Protein AF-A0A7D8BFT5-F1 (afdb_monomer_lite)

Secondary structure (DSSP, 8-state):
-----------------------TT-------PPP-----EEETTTTT---EEEEE-HHHHHHHHHHHHHTTSEEEEE-SSEEE-S-----TTEEEEE------TTS--TT--PPP-----

pLDDT: mean 74.9, std 20.56, range [39.47, 97.31]

Foldseek 3Di:
DDDDDDDDDDDDDDDDDDDDDDDPDDPPPPVPPPPPPPADEFELVVLPFDLAQPDESAVSQQVSQVVQVVVVAHEYEYADHHHHYDDHDHDPRYHYHYHNPPPPCPPDPVPPPPPDDDPDD

Radius of gyration: 26.77 Å; chains: 1; bounding box: 55×72×63 Å

Sequence (121 aa):
MRREFLKSAGQGVAGTAAASLLLPGARAEALSMPPLKPASVFDVKHHGAKGDGTTIDTPAINRAIETAATAGGGTVLFPAGTYVCYSIRLRSNVALYLDHGDESLDNVDKNRILPAQRPFD

Structure (mmCIF, N/CA/C/O backbone):
data_AF-A0A7D8BFT5-F1
#
_entry.id   AF-A0A7D8BFT5-F1
#
loop_
_atom_site.group_PDB
_atom_site.id
_atom_site.type_symbol
_atom_site.label_atom_id
_atom_site.label_alt_id
_atom_site.label_comp_id
_atom_site.label_asym_id
_atom_site.label_entity_id
_atom_site.label_seq_id
_atom_site.pdbx_PDB_ins_code
_atom_site.Cartn_x
_atom_site.Cartn_y
_atom_site.Cartn_z
_atom_site.occupancy
_atom_site.B_iso_or_equiv
_atom_site.auth_seq_id
_atom_site.auth_comp_id
_atom_site.auth_asym_id
_atom_site.auth_atom_id
_atom_site.pdbx_PDB_model_num
ATOM 1 N N . MET A 1 1 ? 17.322 -37.315 17.558 1.00 42.66 1 MET A N 1
ATOM 2 C CA . MET A 1 1 ? 18.181 -38.353 16.942 1.00 42.66 1 MET A CA 1
ATOM 3 C C . MET A 1 1 ? 17.885 -38.360 15.448 1.00 42.66 1 MET A C 1
ATOM 5 O O . MET A 1 1 ? 16.733 -38.540 15.083 1.00 42.66 1 MET A O 1
ATOM 9 N N . ARG A 1 2 ? 18.881 -38.009 14.625 1.00 65.44 2 ARG A N 1
ATOM 10 C CA . ARG A 1 2 ? 18.788 -37.784 13.172 1.00 65.44 2 ARG A CA 1
ATOM 11 C C . ARG A 1 2 ? 18.707 -39.110 12.405 1.00 65.44 2 ARG A C 1
ATOM 13 O O . ARG A 1 2 ? 19.602 -39.931 12.569 1.00 65.44 2 ARG A O 1
ATOM 20 N N . ARG A 1 3 ? 17.675 -39.273 11.580 1.00 57.19 3 ARG A N 1
ATOM 21 C CA . ARG A 1 3 ? 17.548 -40.188 10.425 1.00 57.19 3 ARG A CA 1
ATOM 22 C C . ARG A 1 3 ? 16.166 -39.880 9.838 1.00 57.19 3 ARG A C 1
ATOM 24 O O . ARG A 1 3 ? 15.215 -39.782 10.598 1.00 57.19 3 ARG A O 1
ATOM 31 N N . GLU A 1 4 ? 16.026 -39.407 8.613 1.00 55.31 4 GLU A N 1
ATOM 32 C CA . GLU A 1 4 ? 16.121 -40.185 7.382 1.00 55.31 4 GLU A CA 1
ATOM 33 C C . GLU A 1 4 ? 16.462 -39.208 6.240 1.00 55.31 4 GLU A C 1
ATOM 35 O O . GLU A 1 4 ? 15.597 -38.510 5.719 1.00 55.31 4 GLU A O 1
ATOM 40 N N . PHE A 1 5 ? 17.741 -39.111 5.882 1.00 55.97 5 PHE A N 1
ATOM 41 C CA . PHE A 1 5 ? 18.189 -38.483 4.638 1.00 55.97 5 PHE A CA 1
ATOM 42 C C . PHE A 1 5 ? 18.668 -39.622 3.746 1.00 55.97 5 PHE A C 1
ATOM 44 O O . PHE A 1 5 ? 19.825 -40.020 3.844 1.00 55.97 5 PHE A O 1
ATOM 51 N N . LEU A 1 6 ? 17.793 -40.187 2.913 1.00 48.88 6 LEU A N 1
ATOM 52 C CA . LEU A 1 6 ? 18.224 -41.117 1.875 1.00 48.88 6 LEU A CA 1
ATOM 53 C C . LEU A 1 6 ? 17.355 -40.992 0.614 1.00 48.88 6 LEU A C 1
ATOM 55 O O . LEU A 1 6 ? 16.168 -41.290 0.621 1.00 48.88 6 LEU A O 1
ATOM 59 N N . LYS A 1 7 ? 18.050 -40.644 -0.474 1.00 39.47 7 LYS A N 1
ATOM 60 C CA . LYS A 1 7 ? 17.822 -41.070 -1.862 1.00 39.47 7 LYS A CA 1
ATOM 61 C C . LYS A 1 7 ? 16.514 -40.659 -2.553 1.00 39.47 7 LYS A C 1
ATOM 63 O O . LYS A 1 7 ? 15.539 -41.396 -2.564 1.00 39.47 7 LYS A O 1
ATOM 68 N N . SER A 1 8 ? 16.638 -39.656 -3.417 1.00 47.09 8 SER A N 1
ATOM 69 C CA . SER A 1 8 ? 16.163 -39.806 -4.797 1.00 47.09 8 SER A CA 1
ATOM 70 C C . SER A 1 8 ? 17.205 -39.247 -5.769 1.00 47.09 8 SER A C 1
ATOM 72 O O . SER A 1 8 ? 17.289 -38.058 -6.054 1.00 47.09 8 SER A O 1
ATOM 74 N N . ALA A 1 9 ? 18.065 -40.148 -6.246 1.00 49.03 9 ALA A N 1
ATOM 75 C CA . ALA A 1 9 ? 18.788 -39.960 -7.493 1.00 49.03 9 ALA A CA 1
ATOM 76 C C . ALA A 1 9 ? 17.828 -40.328 -8.631 1.00 49.03 9 ALA A C 1
ATOM 78 O O . ALA A 1 9 ? 17.244 -41.409 -8.614 1.00 49.03 9 ALA A O 1
ATOM 79 N N . GLY A 1 10 ? 17.665 -39.436 -9.601 1.00 47.12 10 GLY A N 1
ATOM 80 C CA . GLY A 1 10 ? 16.898 -39.678 -10.818 1.00 47.12 10 GLY A CA 1
ATOM 81 C C . GLY A 1 10 ? 17.503 -38.867 -11.951 1.00 47.12 10 GLY A C 1
ATOM 82 O O . GLY A 1 10 ? 17.089 -37.742 -12.204 1.00 47.12 10 GLY A O 1
ATOM 83 N N . GLN A 1 11 ? 18.539 -39.424 -12.574 1.00 48.81 11 GLN A N 1
ATOM 84 C CA . GLN A 1 11 ? 19.125 -38.927 -13.813 1.00 48.81 11 GLN A CA 1
ATOM 85 C C . GLN A 1 11 ? 18.137 -39.198 -14.959 1.00 48.81 11 GLN A C 1
ATOM 87 O O . GLN A 1 11 ? 17.732 -40.340 -15.164 1.00 48.81 11 GLN A O 1
ATOM 92 N N . GLY A 1 12 ? 17.746 -38.152 -15.686 1.00 47.50 12 GLY A N 1
ATOM 93 C CA . GLY A 1 12 ? 16.948 -38.226 -16.910 1.00 47.50 12 GLY A CA 1
ATOM 94 C C . GLY A 1 12 ? 17.777 -37.739 -18.095 1.00 47.50 12 GLY A C 1
ATOM 95 O O . GLY A 1 12 ? 18.393 -36.682 -18.029 1.00 47.50 12 GLY A O 1
ATOM 96 N N . VAL A 1 13 ? 17.836 -38.565 -19.130 1.00 55.12 13 VAL A N 1
ATOM 97 C CA . VAL A 1 13 ? 18.816 -38.586 -20.220 1.00 55.12 13 VAL A CA 1
ATOM 98 C C . VAL A 1 13 ? 18.610 -37.462 -21.245 1.00 55.12 13 VAL A C 1
ATOM 100 O O . VAL A 1 13 ? 17.499 -36.992 -21.470 1.00 55.12 13 VAL A O 1
ATOM 103 N N . ALA A 1 14 ? 19.711 -37.073 -21.888 1.00 46.81 14 ALA A N 1
ATOM 104 C CA . ALA A 1 14 ? 19.805 -36.116 -22.982 1.00 46.81 14 ALA A CA 1
ATOM 105 C C . ALA A 1 14 ? 19.000 -36.533 -24.231 1.00 46.81 14 ALA A C 1
ATOM 107 O O . ALA A 1 14 ? 19.096 -37.673 -24.681 1.00 46.81 14 ALA A O 1
ATOM 108 N N . GLY A 1 15 ? 18.267 -35.588 -24.828 1.00 45.25 15 GLY A N 1
ATOM 109 C CA . GLY A 1 15 ? 17.654 -35.722 -26.153 1.00 45.25 15 GLY A CA 1
ATOM 110 C C . GLY A 1 15 ? 18.392 -34.868 -27.186 1.00 45.25 15 GLY A C 1
ATOM 111 O O . GLY A 1 15 ? 18.445 -33.646 -27.067 1.00 45.25 15 GLY A O 1
ATOM 112 N N . THR A 1 16 ? 18.988 -35.516 -28.184 1.00 47.31 16 THR A N 1
ATOM 113 C CA . THR A 1 16 ? 19.731 -34.912 -29.298 1.00 47.31 16 THR A CA 1
ATOM 114 C C . THR A 1 16 ? 18.822 -34.458 -30.447 1.00 47.31 16 THR A C 1
ATOM 116 O O . THR A 1 16 ? 17.985 -35.224 -30.904 1.00 47.31 16 THR A O 1
ATOM 119 N N . ALA A 1 17 ? 19.093 -33.240 -30.931 1.00 47.38 17 ALA A N 1
ATOM 120 C CA . ALA A 1 17 ? 19.037 -32.722 -32.307 1.00 47.38 17 ALA A CA 1
ATOM 121 C C . ALA A 1 17 ? 17.868 -33.089 -33.251 1.00 47.38 17 ALA A C 1
ATOM 123 O O . ALA A 1 17 ? 17.780 -34.197 -33.770 1.00 47.38 17 ALA A O 1
ATOM 124 N N . ALA A 1 18 ? 17.137 -32.054 -33.681 1.00 45.44 18 ALA A N 1
ATOM 125 C CA . ALA A 1 18 ? 16.641 -31.949 -35.052 1.00 45.44 18 ALA A CA 1
ATOM 126 C C . ALA A 1 18 ? 17.065 -30.584 -35.621 1.00 45.44 18 ALA A C 1
ATOM 128 O O . ALA A 1 18 ? 16.583 -29.535 -35.198 1.00 45.44 18 ALA A O 1
ATOM 129 N N . ALA A 1 19 ? 18.026 -30.609 -36.545 1.00 48.00 19 ALA A N 1
ATOM 130 C CA . ALA A 1 19 ? 18.424 -29.466 -37.355 1.00 48.00 19 ALA A CA 1
ATOM 131 C C . ALA A 1 19 ? 17.339 -29.186 -38.407 1.00 48.00 19 ALA A C 1
ATOM 133 O O . ALA A 1 19 ? 16.849 -30.110 -39.055 1.00 48.00 19 ALA A O 1
ATOM 134 N N . SER A 1 20 ? 16.959 -27.923 -38.605 1.00 52.62 20 SER A N 1
ATOM 135 C CA . SER A 1 20 ? 16.046 -27.517 -39.680 1.00 52.62 20 SER A CA 1
ATOM 136 C C . SER A 1 20 ? 16.435 -26.139 -40.227 1.00 52.62 20 SER A C 1
ATOM 138 O O . SER A 1 20 ? 16.220 -25.118 -39.588 1.00 52.62 20 SER A O 1
ATOM 140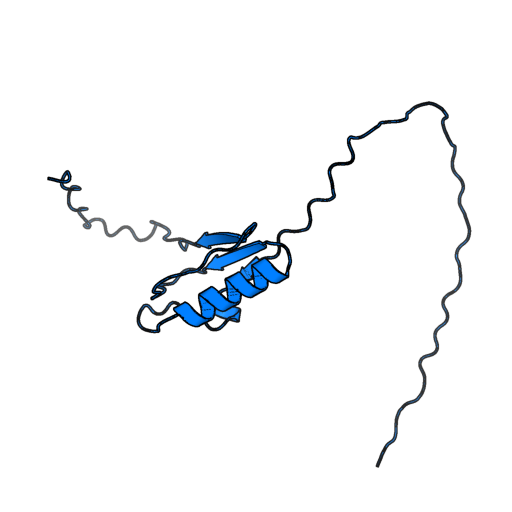 N N . LEU A 1 21 ? 17.068 -26.184 -41.405 1.00 47.66 21 LEU A N 1
ATOM 141 C CA . LEU A 1 21 ? 17.113 -25.210 -42.505 1.00 47.66 21 LEU A CA 1
ATOM 142 C C . LEU A 1 21 ? 17.312 -23.710 -42.169 1.00 47.66 21 LEU A C 1
ATOM 144 O O . LEU A 1 21 ? 16.357 -22.964 -41.970 1.00 47.66 21 LEU A O 1
ATOM 148 N N . LEU A 1 22 ? 18.567 -23.237 -42.231 1.00 48.62 22 LEU A N 1
ATOM 149 C CA . LEU A 1 22 ? 18.880 -21.804 -42.311 1.00 48.62 22 LEU A CA 1
ATOM 150 C C . LEU A 1 22 ? 18.561 -21.269 -43.716 1.00 48.62 22 LEU A C 1
ATOM 152 O O . LEU A 1 22 ? 19.216 -21.639 -44.688 1.00 48.62 22 LEU A O 1
ATOM 156 N N . LEU A 1 23 ? 17.611 -20.341 -43.805 1.00 61.28 23 LEU A N 1
ATOM 157 C CA . LEU A 1 23 ? 17.495 -19.398 -44.917 1.00 61.28 23 LEU A CA 1
ATOM 158 C C . LEU A 1 23 ? 18.494 -18.247 -44.674 1.00 61.28 23 LEU A C 1
ATOM 160 O O . LEU A 1 23 ? 18.302 -17.485 -43.722 1.00 61.28 23 LEU A O 1
ATOM 164 N N . PRO A 1 24 ? 19.554 -18.064 -45.481 1.00 51.31 24 PRO A N 1
ATOM 165 C CA . PRO A 1 24 ? 20.352 -16.846 -45.414 1.00 51.31 24 PRO A CA 1
ATOM 166 C C . PRO A 1 24 ? 19.565 -15.703 -46.071 1.00 51.31 24 PRO A C 1
ATOM 168 O O . PRO A 1 24 ? 19.457 -15.658 -47.292 1.00 51.31 24 PRO A O 1
ATOM 171 N N . GLY A 1 25 ? 18.999 -14.774 -45.289 1.00 59.34 25 GLY A N 1
ATOM 172 C CA . GLY A 1 25 ? 18.490 -13.530 -45.891 1.00 59.34 25 GLY A CA 1
ATOM 173 C C . GLY A 1 25 ? 17.500 -12.668 -45.114 1.00 59.34 25 GLY A C 1
ATOM 174 O O . GLY A 1 25 ? 17.354 -11.503 -45.461 1.00 59.34 25 GLY A O 1
ATOM 175 N N . ALA A 1 26 ? 16.851 -13.156 -44.057 1.00 49.81 26 ALA A N 1
ATOM 176 C CA . ALA A 1 26 ? 15.919 -12.336 -43.278 1.00 49.81 26 ALA A CA 1
ATOM 177 C C . ALA A 1 26 ? 16.510 -11.998 -41.905 1.00 49.81 26 ALA A C 1
ATOM 179 O O . ALA A 1 26 ? 16.165 -12.610 -40.896 1.00 49.81 26 ALA A O 1
ATOM 180 N N . ARG A 1 27 ? 17.401 -10.999 -41.842 1.00 48.72 27 ARG A N 1
ATOM 181 C CA . ARG A 1 27 ? 17.635 -10.293 -40.576 1.00 48.72 27 ARG A CA 1
ATOM 182 C C . ARG A 1 27 ? 16.457 -9.349 -40.379 1.00 48.72 27 ARG A C 1
ATOM 184 O O . ARG A 1 27 ? 16.527 -8.178 -40.730 1.00 48.72 27 ARG A O 1
ATOM 191 N N . ALA A 1 28 ? 15.355 -9.879 -39.857 1.00 51.94 28 ALA A N 1
ATOM 192 C CA . ALA A 1 28 ? 14.408 -9.036 -39.157 1.00 51.94 28 ALA A CA 1
ATOM 193 C C . ALA A 1 28 ? 15.168 -8.486 -37.946 1.00 51.94 28 ALA A C 1
ATOM 195 O O . ALA A 1 28 ? 15.267 -9.146 -36.913 1.00 51.94 28 ALA A O 1
ATOM 196 N N . GLU A 1 29 ? 15.767 -7.305 -38.088 1.00 50.56 29 GLU A N 1
ATOM 197 C CA . GLU A 1 29 ? 16.146 -6.496 -36.935 1.00 50.56 29 GLU A CA 1
ATOM 198 C C . GLU A 1 29 ? 14.838 -5.992 -36.333 1.00 50.56 29 GLU A C 1
ATOM 200 O O . GLU A 1 29 ? 14.434 -4.842 -36.487 1.00 50.56 29 GLU A O 1
ATOM 205 N N . ALA A 1 30 ? 14.114 -6.916 -35.697 1.00 54.34 30 ALA A N 1
ATOM 206 C CA . ALA A 1 30 ? 13.157 -6.553 -34.686 1.00 54.34 30 ALA A CA 1
ATOM 207 C C . ALA A 1 30 ? 13.959 -5.694 -33.715 1.00 54.34 30 ALA A C 1
ATOM 209 O O . ALA A 1 30 ? 14.902 -6.187 -33.093 1.00 54.34 30 ALA A O 1
ATOM 210 N N . LEU A 1 31 ? 13.647 -4.397 -33.668 1.00 53.31 31 LEU A N 1
ATOM 211 C CA . LEU A 1 31 ? 14.100 -3.519 -32.604 1.00 53.31 31 LEU A CA 1
ATOM 212 C C . LEU A 1 31 ? 13.856 -4.305 -31.323 1.00 53.31 31 LEU A C 1
ATOM 214 O O . LEU A 1 31 ? 12.707 -4.607 -31.001 1.00 53.31 31 LEU A O 1
ATOM 218 N N . SER A 1 32 ? 14.944 -4.756 -30.697 1.00 59.25 32 SER A N 1
ATOM 219 C CA . SER A 1 32 ? 14.911 -5.578 -29.499 1.00 59.25 32 SER A CA 1
ATOM 220 C C . SER A 1 32 ? 14.335 -4.698 -28.405 1.00 59.25 32 SER A C 1
ATOM 222 O O . SER A 1 32 ? 15.077 -4.060 -27.660 1.00 59.25 32 SER A O 1
ATOM 224 N N . MET A 1 33 ? 13.008 -4.596 -28.358 1.00 59.53 33 MET A N 1
ATOM 225 C CA . MET A 1 33 ? 12.319 -3.931 -27.277 1.00 59.53 33 MET A CA 1
ATOM 226 C C . MET A 1 33 ? 12.770 -4.689 -26.035 1.00 59.53 33 MET A C 1
ATOM 228 O O . MET A 1 33 ? 12.634 -5.919 -26.012 1.00 59.53 33 MET A O 1
ATOM 232 N N . PRO A 1 34 ? 13.416 -4.014 -25.066 1.00 62.66 34 PRO A N 1
ATOM 233 C CA . PRO A 1 34 ? 13.844 -4.694 -23.860 1.00 62.66 34 PRO A CA 1
ATOM 234 C C . PRO A 1 34 ? 12.622 -5.440 -23.323 1.00 62.66 34 PRO A C 1
ATOM 236 O O . PRO A 1 34 ? 11.527 -4.862 -23.337 1.00 62.66 34 PRO A O 1
ATOM 239 N N . PRO A 1 35 ? 12.762 -6.722 -22.940 1.00 59.53 35 PRO A N 1
ATOM 240 C CA . PRO A 1 35 ? 11.630 -7.479 -22.433 1.00 59.53 35 PRO A CA 1
ATOM 241 C C . PRO A 1 35 ? 10.979 -6.633 -21.343 1.00 59.53 35 PRO A C 1
ATOM 243 O O . PRO A 1 35 ? 11.673 -6.206 -20.415 1.00 59.53 35 PRO A O 1
ATOM 246 N N . LEU A 1 36 ? 9.684 -6.318 -21.493 1.00 57.91 36 LEU A N 1
ATOM 247 C CA . LEU A 1 36 ? 8.961 -5.604 -20.449 1.00 57.91 36 LEU A CA 1
ATOM 248 C C . LEU A 1 36 ? 9.102 -6.457 -19.195 1.00 57.91 36 LEU A C 1
ATOM 250 O O . LEU A 1 36 ? 8.564 -7.562 -19.115 1.00 57.91 36 LEU A O 1
ATOM 254 N N . LYS A 1 37 ? 9.888 -5.965 -18.238 1.00 64.38 37 LYS A N 1
ATOM 255 C CA . LYS A 1 37 ? 9.996 -6.589 -16.929 1.00 64.38 37 LYS A CA 1
ATOM 256 C C . LYS A 1 37 ? 8.563 -6.627 -16.386 1.00 64.38 37 LYS A C 1
ATOM 258 O O . LYS A 1 37 ? 7.937 -5.564 -16.366 1.00 64.38 37 LYS A O 1
ATOM 263 N N . PRO A 1 38 ? 8.011 -7.800 -16.024 1.00 65.19 38 PRO A N 1
ATOM 264 C CA . PRO A 1 38 ? 6.652 -7.860 -15.504 1.00 65.19 38 PRO A CA 1
ATOM 265 C C . PRO A 1 38 ? 6.552 -6.875 -14.341 1.00 65.19 38 PRO A C 1
ATOM 267 O O . PRO A 1 38 ? 7.411 -6.873 -13.456 1.00 65.19 38 PRO A O 1
ATOM 270 N N . ALA A 1 39 ? 5.571 -5.972 -14.403 1.00 72.44 39 ALA A N 1
ATOM 271 C CA . ALA A 1 39 ? 5.418 -4.933 -13.399 1.00 72.44 39 ALA A CA 1
ATOM 272 C C . ALA A 1 39 ? 5.100 -5.599 -12.056 1.00 72.44 39 ALA A C 1
ATOM 274 O O . ALA A 1 39 ? 4.031 -6.180 -11.880 1.00 72.44 39 ALA A O 1
ATOM 275 N N . SER A 1 40 ? 6.048 -5.550 -11.122 1.00 91.31 40 SER A N 1
ATOM 276 C CA . SER A 1 40 ? 5.864 -6.097 -9.781 1.00 91.31 40 SER A CA 1
ATOM 277 C C . SER A 1 40 ? 4.775 -5.314 -9.051 1.00 91.31 40 SER A C 1
ATOM 279 O O . SER A 1 40 ? 4.827 -4.083 -9.009 1.00 91.31 40 SER A O 1
ATOM 281 N N . VAL A 1 41 ? 3.802 -6.021 -8.476 1.00 94.88 41 VAL A N 1
ATOM 282 C CA . VAL A 1 41 ? 2.705 -5.427 -7.703 1.00 94.88 41 VAL A CA 1
ATOM 283 C C . VAL A 1 41 ? 2.949 -5.647 -6.211 1.00 94.88 41 VAL A C 1
ATOM 285 O O . VAL A 1 41 ? 3.237 -6.764 -5.782 1.00 94.88 41 VAL A O 1
ATOM 288 N N . PHE A 1 42 ? 2.821 -4.581 -5.424 1.00 96.50 42 PHE A N 1
ATOM 289 C CA . PHE A 1 42 ? 3.050 -4.551 -3.981 1.00 96.50 42 PHE A CA 1
ATOM 290 C C . PHE A 1 42 ? 1.779 -4.083 -3.272 1.00 96.50 42 PHE A C 1
ATOM 292 O O . PHE A 1 42 ? 1.479 -2.893 -3.251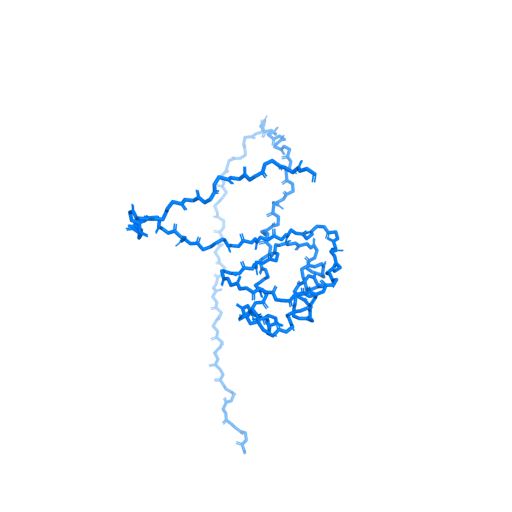 1.00 96.50 42 PHE A O 1
ATOM 299 N N . ASP A 1 43 ? 1.016 -5.016 -2.707 1.00 96.44 43 ASP A N 1
ATOM 300 C CA . ASP A 1 43 ? -0.204 -4.698 -1.957 1.00 96.44 43 ASP A CA 1
ATOM 301 C C . ASP A 1 43 ? 0.137 -4.113 -0.580 1.00 96.44 43 ASP A C 1
ATOM 303 O O . ASP A 1 43 ? 0.812 -4.752 0.233 1.00 96.44 43 ASP A O 1
ATOM 307 N N . VAL A 1 44 ? -0.361 -2.912 -0.284 1.00 96.88 44 VAL A N 1
ATOM 308 C CA . VAL A 1 44 ? -0.148 -2.238 1.007 1.00 96.88 44 VAL A CA 1
ATOM 309 C C . VAL A 1 44 ? -0.638 -3.056 2.207 1.00 96.88 44 VAL A C 1
ATOM 311 O O . VAL A 1 44 ? -0.052 -2.950 3.290 1.00 96.88 44 VAL A O 1
ATOM 314 N N . LYS A 1 45 ? -1.653 -3.915 2.042 1.00 95.81 45 LYS A N 1
ATOM 315 C CA . LYS A 1 45 ? -2.164 -4.800 3.102 1.00 95.81 45 LYS A CA 1
ATOM 316 C C . LYS A 1 45 ? -1.151 -5.882 3.473 1.00 95.81 45 LYS A C 1
ATOM 318 O O . LYS A 1 45 ? -0.989 -6.174 4.657 1.00 95.81 45 LYS A O 1
ATOM 323 N N . HIS A 1 46 ? -0.367 -6.388 2.516 1.00 97.12 46 HIS A N 1
ATOM 324 C CA . HIS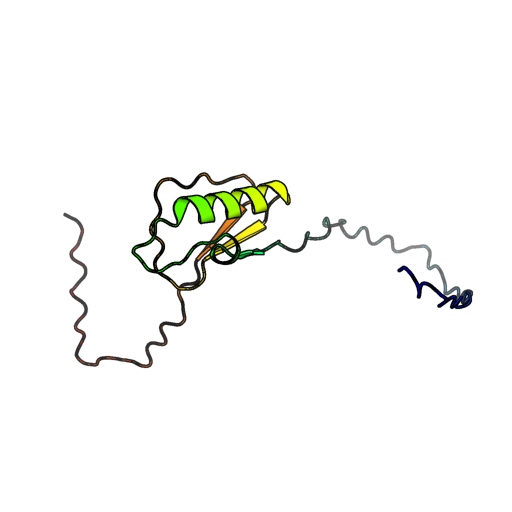 A 1 46 ? 0.752 -7.299 2.810 1.00 97.12 46 HIS A CA 1
ATOM 325 C C . HIS A 1 46 ? 1.879 -6.618 3.598 1.00 97.12 46 HIS A C 1
ATOM 327 O O . HIS A 1 46 ? 2.634 -7.280 4.308 1.00 97.12 46 HIS A O 1
ATOM 333 N N . HIS A 1 47 ? 1.964 -5.290 3.526 1.00 95.94 47 HIS A N 1
ATOM 334 C CA . HIS A 1 47 ? 2.902 -4.486 4.307 1.00 95.94 47 HIS A CA 1
ATOM 335 C C . HIS A 1 47 ? 2.307 -3.972 5.628 1.00 95.94 47 HIS A C 1
ATOM 337 O O . HIS A 1 47 ? 2.972 -3.206 6.335 1.00 95.94 47 HIS A O 1
ATOM 343 N N . GLY A 1 48 ? 1.100 -4.418 5.995 1.00 95.25 48 GLY A N 1
ATOM 344 C CA . GLY A 1 48 ? 0.451 -4.140 7.276 1.00 95.25 48 GLY A CA 1
ATOM 345 C C . GLY A 1 48 ? -0.488 -2.935 7.285 1.00 95.25 48 GLY A C 1
ATOM 346 O O . GLY A 1 48 ? -0.807 -2.453 8.369 1.00 95.25 48 GLY A O 1
ATOM 347 N N . ALA A 1 49 ? -0.899 -2.427 6.120 1.00 96.25 49 ALA A N 1
ATOM 348 C CA . ALA A 1 49 ? -1.936 -1.404 6.051 1.00 96.25 49 ALA A CA 1
ATOM 349 C C . ALA A 1 49 ? -3.306 -2.039 6.316 1.00 96.25 49 ALA A C 1
ATOM 351 O O . ALA A 1 49 ? -3.603 -3.116 5.792 1.00 96.25 49 ALA A O 1
ATOM 352 N N . LYS A 1 50 ? -4.147 -1.379 7.110 1.00 95.81 50 LYS A N 1
ATOM 353 C CA . LYS A 1 50 ? -5.491 -1.870 7.423 1.00 95.81 50 LYS A CA 1
ATOM 354 C C . LYS A 1 50 ? -6.550 -1.310 6.486 1.00 95.81 50 LYS A C 1
ATOM 356 O O . LYS A 1 50 ? -7.416 -2.071 6.059 1.00 95.81 50 LYS A O 1
ATOM 361 N N . GLY A 1 51 ? -6.478 -0.022 6.143 1.00 94.19 51 GLY A N 1
ATOM 362 C CA . GLY A 1 51 ? -7.509 0.623 5.328 1.00 94.19 51 GLY A CA 1
ATOM 363 C C . GLY A 1 51 ? -8.863 0.733 6.042 1.00 94.19 51 GLY A C 1
ATOM 364 O O . GLY A 1 51 ? -9.903 0.642 5.392 1.00 94.19 51 GLY A O 1
ATOM 365 N N . ASP A 1 52 ? -8.855 0.887 7.371 1.00 93.81 52 ASP A N 1
ATOM 366 C CA . ASP A 1 52 ? -10.049 0.936 8.234 1.00 93.81 52 ASP A CA 1
ATOM 367 C C . ASP A 1 52 ? -10.525 2.367 8.576 1.00 93.81 52 ASP A C 1
ATOM 369 O O . ASP A 1 52 ? -11.482 2.542 9.327 1.00 93.81 52 ASP A O 1
ATOM 373 N N . GLY A 1 53 ? -9.849 3.398 8.067 1.00 94.19 53 GLY A N 1
ATOM 374 C CA . GLY A 1 53 ? -10.163 4.811 8.297 1.00 94.19 53 GLY A CA 1
ATOM 375 C C . GLY A 1 53 ? -9.778 5.353 9.675 1.00 94.19 53 GLY A C 1
ATOM 376 O O . GLY A 1 53 ? -10.035 6.523 9.953 1.00 94.19 53 GLY A O 1
ATOM 377 N N . THR A 1 54 ? -9.149 4.547 10.533 1.00 94.62 54 THR A N 1
ATOM 378 C CA . THR A 1 54 ? -8.785 4.938 11.910 1.00 94.62 54 THR A CA 1
ATOM 379 C C . THR A 1 54 ? -7.322 4.658 12.239 1.00 94.62 54 THR A C 1
ATOM 381 O O . THR A 1 54 ? -6.678 5.427 12.954 1.00 94.62 54 THR A O 1
ATOM 384 N N . THR A 1 55 ? -6.769 3.577 11.699 1.00 94.94 55 THR A N 1
ATOM 385 C CA . THR A 1 55 ? -5.380 3.177 11.871 1.00 94.94 55 THR A CA 1
ATOM 386 C C . THR A 1 55 ? -4.482 4.019 10.967 1.00 94.94 55 THR A C 1
ATOM 388 O O . THR A 1 55 ? -4.739 4.181 9.778 1.00 94.94 55 THR A O 1
ATOM 391 N N . ILE A 1 56 ? -3.381 4.528 11.526 1.00 96.62 56 ILE A N 1
ATOM 392 C CA . ILE A 1 56 ? -2.359 5.240 10.753 1.00 96.62 56 ILE A CA 1
ATOM 393 C C . ILE A 1 56 ? -1.573 4.222 9.912 1.00 96.62 56 ILE A C 1
ATOM 395 O O . ILE A 1 56 ? -0.695 3.522 10.421 1.00 96.62 56 ILE A O 1
ATOM 399 N N . ASP A 1 57 ? -1.841 4.197 8.609 1.00 97.31 57 ASP A N 1
ATOM 400 C CA . ASP A 1 57 ? -1.259 3.263 7.635 1.00 97.31 57 ASP A CA 1
ATOM 401 C C . ASP A 1 57 ? 0.056 3.772 7.009 1.00 97.31 57 ASP A C 1
ATOM 403 O O . ASP A 1 57 ? 0.750 3.037 6.303 1.00 97.31 57 ASP A O 1
ATOM 407 N N . THR A 1 58 ? 0.460 5.010 7.325 1.00 97.31 58 THR A N 1
ATOM 408 C CA . THR A 1 58 ? 1.717 5.647 6.872 1.00 97.31 58 THR A CA 1
ATOM 409 C C . THR A 1 58 ? 2.955 4.728 6.889 1.00 97.31 58 THR A C 1
ATOM 411 O O . THR A 1 58 ? 3.663 4.680 5.878 1.00 97.31 58 THR A O 1
ATOM 414 N N . PRO A 1 59 ? 3.279 3.994 7.980 1.00 96.50 59 PRO A N 1
ATOM 415 C CA . PRO A 1 59 ? 4.468 3.142 7.993 1.00 96.50 59 PRO A CA 1
ATOM 416 C C . PRO A 1 59 ? 4.351 1.951 7.035 1.00 96.50 59 PRO A C 1
ATOM 418 O O . PRO A 1 59 ? 5.341 1.576 6.413 1.00 96.50 59 PRO A O 1
ATOM 421 N N . ALA A 1 60 ? 3.161 1.367 6.883 1.00 96.94 60 ALA A N 1
ATOM 422 C CA . ALA A 1 60 ? 2.939 0.254 5.966 1.00 96.94 60 ALA A CA 1
ATOM 423 C C . ALA A 1 60 ? 3.063 0.695 4.503 1.00 96.94 60 ALA A C 1
ATOM 425 O O . ALA A 1 60 ? 3.758 0.048 3.719 1.00 96.94 60 ALA A O 1
ATOM 426 N N . ILE A 1 61 ? 2.472 1.842 4.167 1.00 96.94 61 ILE A N 1
ATOM 427 C CA . ILE A 1 61 ? 2.517 2.414 2.818 1.00 96.94 61 ILE A CA 1
ATOM 428 C C . ILE A 1 61 ? 3.957 2.757 2.417 1.00 96.94 61 ILE A C 1
ATOM 430 O O . ILE A 1 61 ? 4.407 2.388 1.332 1.00 96.94 61 ILE A O 1
ATOM 434 N N . ASN A 1 62 ? 4.725 3.402 3.302 1.00 97.12 62 ASN A N 1
ATOM 435 C CA . ASN A 1 62 ? 6.120 3.735 3.004 1.00 97.12 62 ASN A CA 1
ATOM 436 C C . ASN A 1 62 ? 7.000 2.480 2.843 1.00 97.12 62 ASN A C 1
ATOM 438 O O . ASN A 1 62 ? 7.865 2.466 1.968 1.00 97.12 62 ASN A O 1
ATOM 442 N N . ARG A 1 63 ? 6.748 1.401 3.603 1.00 96.50 63 ARG A N 1
ATOM 443 C CA . ARG A 1 63 ? 7.431 0.108 3.399 1.00 96.50 63 ARG A CA 1
ATOM 444 C C . ARG A 1 63 ? 7.105 -0.519 2.043 1.00 96.50 63 ARG A C 1
ATOM 446 O O . ARG A 1 63 ? 8.003 -1.059 1.397 1.00 96.50 63 ARG A O 1
ATOM 453 N N . ALA A 1 64 ? 5.850 -0.445 1.600 1.00 96.69 64 ALA A N 1
ATOM 454 C CA . ALA A 1 64 ? 5.449 -0.958 0.289 1.00 96.69 64 ALA A CA 1
ATOM 455 C C . ALA A 1 64 ? 6.190 -0.227 -0.843 1.00 96.69 64 ALA A C 1
ATOM 457 O O . ALA A 1 64 ? 6.761 -0.856 -1.733 1.00 96.69 64 ALA A O 1
ATOM 458 N N . ILE A 1 65 ? 6.272 1.103 -0.755 1.00 96.50 65 ILE A N 1
ATOM 459 C CA . ILE A 1 65 ? 6.999 1.942 -1.719 1.00 96.50 65 ILE A CA 1
ATOM 460 C C . ILE A 1 65 ? 8.502 1.648 -1.707 1.00 96.50 65 ILE A C 1
ATOM 462 O O . ILE A 1 65 ? 9.122 1.575 -2.767 1.00 96.50 65 ILE A O 1
ATOM 466 N N . GLU A 1 66 ? 9.104 1.465 -0.533 1.00 96.38 66 GLU A N 1
ATOM 467 C CA . GLU A 1 66 ? 10.523 1.113 -0.421 1.00 96.38 66 GLU A CA 1
ATOM 468 C C . GLU A 1 66 ? 10.823 -0.262 -1.027 1.00 96.38 66 GLU A C 1
ATOM 470 O O . GLU A 1 66 ? 11.816 -0.424 -1.743 1.00 96.38 66 GLU A O 1
ATOM 475 N N . THR A 1 67 ? 9.928 -1.228 -0.819 1.00 95.38 67 THR A N 1
ATOM 476 C CA . THR A 1 67 ? 10.029 -2.561 -1.427 1.00 95.38 67 THR A CA 1
ATOM 477 C C . THR A 1 67 ? 9.928 -2.463 -2.952 1.00 95.38 67 THR A C 1
ATOM 479 O O . THR A 1 67 ? 10.774 -3.013 -3.660 1.00 95.38 67 THR A O 1
ATOM 482 N N . ALA A 1 68 ? 8.967 -1.687 -3.464 1.00 94.69 68 ALA A N 1
ATOM 483 C CA . ALA A 1 68 ? 8.809 -1.444 -4.895 1.00 94.69 68 ALA A CA 1
ATOM 484 C C . ALA A 1 68 ? 10.036 -0.762 -5.513 1.00 94.69 68 ALA A C 1
ATOM 486 O O . ALA A 1 68 ? 10.529 -1.176 -6.562 1.00 94.69 68 ALA A O 1
ATOM 487 N N . ALA A 1 69 ? 10.587 0.244 -4.836 1.00 94.81 69 ALA A N 1
ATOM 488 C CA . ALA A 1 69 ? 11.790 0.934 -5.283 1.00 94.81 69 ALA A CA 1
ATOM 489 C C . ALA A 1 69 ? 13.008 -0.001 -5.315 1.00 94.81 69 ALA A C 1
ATOM 491 O O . ALA A 1 69 ? 13.760 -0.002 -6.289 1.00 94.81 69 ALA A O 1
ATOM 492 N N . THR A 1 70 ? 13.180 -0.830 -4.281 1.00 94.12 70 THR A N 1
ATOM 493 C CA . THR A 1 70 ? 14.283 -1.803 -4.182 1.00 94.12 70 THR A CA 1
ATOM 494 C C . THR A 1 70 ? 14.200 -2.883 -5.263 1.00 94.12 70 THR A C 1
ATOM 496 O O . THR A 1 70 ? 15.227 -3.348 -5.751 1.00 94.12 70 THR A O 1
ATOM 499 N N . ALA A 1 71 ? 12.993 -3.236 -5.713 1.00 91.75 71 ALA A N 1
ATOM 500 C CA . ALA A 1 71 ? 12.779 -4.163 -6.827 1.00 91.75 71 ALA A CA 1
ATOM 501 C C . ALA A 1 71 ? 13.107 -3.571 -8.221 1.00 91.75 71 ALA A C 1
ATOM 503 O O . ALA A 1 71 ? 13.063 -4.281 -9.237 1.00 91.75 71 ALA A O 1
ATOM 504 N N . GLY A 1 72 ? 13.471 -2.285 -8.279 1.00 91.00 72 GLY A N 1
ATOM 505 C CA . GLY A 1 72 ? 13.738 -1.544 -9.513 1.00 91.00 72 GLY A CA 1
ATOM 506 C C . GLY A 1 72 ? 12.511 -0.834 -10.089 1.00 91.00 72 GLY A C 1
ATOM 507 O O . GLY A 1 72 ? 12.537 -0.442 -11.255 1.00 91.00 72 GLY A O 1
ATOM 508 N N . GLY A 1 73 ? 11.457 -0.671 -9.288 1.00 91.00 73 GLY A N 1
ATOM 509 C CA . GLY A 1 73 ? 10.173 -0.102 -9.685 1.00 91.00 73 GLY A CA 1
ATOM 510 C C . GLY A 1 73 ? 9.028 -1.110 -9.585 1.00 91.00 73 GLY A C 1
ATOM 511 O O . GLY A 1 73 ? 9.235 -2.308 -9.377 1.00 91.00 73 GLY A O 1
ATOM 512 N N . GLY A 1 74 ? 7.801 -0.618 -9.726 1.00 94.25 74 GLY A N 1
ATOM 513 C CA . GLY A 1 74 ? 6.594 -1.433 -9.637 1.00 94.25 74 GLY A CA 1
ATOM 514 C C . GLY A 1 74 ? 5.351 -0.617 -9.309 1.00 94.25 74 GLY A C 1
ATOM 515 O O . GLY A 1 74 ? 5.388 0.611 -9.264 1.00 94.25 74 GLY A O 1
ATOM 516 N N . THR A 1 75 ? 4.251 -1.316 -9.065 1.00 95.81 75 THR A N 1
ATOM 517 C CA . THR A 1 75 ? 2.968 -0.715 -8.696 1.00 95.81 75 THR A CA 1
ATOM 518 C C . THR A 1 75 ? 2.647 -1.044 -7.250 1.00 95.81 75 THR A C 1
ATOM 520 O O . THR A 1 75 ? 2.614 -2.211 -6.876 1.00 95.81 75 THR A O 1
ATOM 523 N N . VAL A 1 76 ? 2.391 -0.031 -6.434 1.00 96.88 76 VAL A N 1
ATOM 524 C CA . VAL A 1 76 ? 1.851 -0.202 -5.087 1.00 96.88 76 VAL A CA 1
ATOM 525 C C . VAL A 1 76 ? 0.329 -0.206 -5.187 1.00 96.88 76 VAL A C 1
ATOM 527 O O . VAL A 1 76 ? -0.266 0.797 -5.575 1.00 96.88 76 VAL A O 1
ATOM 530 N N . LEU A 1 77 ? -0.279 -1.349 -4.879 1.00 96.44 77 LEU A N 1
ATOM 531 C CA . LEU A 1 77 ? -1.720 -1.582 -4.928 1.00 96.44 77 LEU A CA 1
ATOM 532 C C . LEU A 1 77 ? -2.347 -1.200 -3.586 1.00 96.44 77 LEU A C 1
ATOM 534 O O . LEU A 1 77 ? -1.929 -1.697 -2.539 1.00 96.44 77 LEU A O 1
ATOM 538 N N . PHE A 1 78 ? -3.369 -0.355 -3.641 1.00 96.31 78 PHE A N 1
ATOM 539 C CA . PHE A 1 78 ? -4.258 -0.023 -2.537 1.00 96.31 78 PHE A CA 1
ATOM 540 C C . PHE A 1 78 ? -5.618 -0.647 -2.839 1.00 96.31 78 PHE A C 1
ATOM 542 O O . PHE A 1 78 ? -6.352 -0.095 -3.658 1.00 96.31 78 PHE A O 1
ATOM 549 N N . PRO A 1 79 ? -5.952 -1.797 -2.233 1.00 95.19 79 PRO A N 1
ATOM 550 C CA . PRO A 1 79 ? -7.294 -2.359 -2.339 1.00 95.19 79 PRO A CA 1
ATOM 551 C C . PRO A 1 79 ? -8.346 -1.388 -1.791 1.00 95.19 79 PRO A C 1
ATOM 553 O O . PRO A 1 79 ? -8.012 -0.518 -0.987 1.00 95.19 79 PRO A O 1
ATOM 556 N N . ALA A 1 80 ? -9.620 -1.592 -2.136 1.00 93.62 80 ALA A N 1
ATOM 557 C CA . ALA A 1 80 ? -10.712 -0.786 -1.593 1.00 93.62 80 ALA A CA 1
ATOM 558 C C . ALA A 1 80 ? -10.647 -0.695 -0.049 1.00 93.62 80 ALA A C 1
ATOM 560 O O . ALA A 1 80 ? -10.488 -1.704 0.659 1.00 93.62 80 ALA A O 1
ATOM 561 N N . GLY A 1 81 ? -10.730 0.533 0.464 1.00 91.38 81 GLY A N 1
ATOM 562 C CA . GLY A 1 81 ? -10.597 0.849 1.884 1.00 91.38 81 GLY A CA 1
ATOM 563 C C . GLY A 1 81 ? -10.351 2.336 2.137 1.00 91.38 81 GLY A C 1
ATOM 564 O O . GLY A 1 81 ? -10.138 3.121 1.213 1.00 91.38 81 GLY A O 1
ATOM 565 N N . THR A 1 82 ? -10.366 2.735 3.407 1.00 94.31 82 THR A N 1
ATOM 566 C CA . THR A 1 82 ? -10.058 4.108 3.831 1.00 94.31 82 THR A CA 1
ATOM 567 C C . THR A 1 82 ? -8.709 4.125 4.537 1.00 94.31 82 THR A C 1
ATOM 569 O O . THR A 1 82 ? -8.571 3.607 5.638 1.00 94.31 82 THR A O 1
ATOM 572 N N . TYR A 1 83 ? -7.694 4.720 3.919 1.00 94.38 83 TYR A N 1
ATOM 573 C CA . TYR A 1 83 ? -6.334 4.726 4.457 1.00 94.38 83 TYR A CA 1
ATOM 574 C C . TYR A 1 83 ? -6.021 6.072 5.099 1.00 94.38 83 TYR A C 1
ATOM 576 O O . TYR A 1 83 ? -6.051 7.105 4.432 1.00 94.38 83 TYR A O 1
ATOM 584 N N . VAL A 1 84 ? -5.680 6.066 6.388 1.00 95.81 84 VAL A N 1
ATOM 585 C CA . VAL A 1 84 ? -5.215 7.279 7.069 1.00 95.81 84 VAL A CA 1
ATOM 586 C C . VAL A 1 84 ? -3.703 7.352 6.938 1.00 95.81 84 VAL A C 1
ATOM 588 O O . VAL A 1 84 ? -2.968 6.543 7.509 1.00 95.81 84 VAL A O 1
ATOM 591 N N . CYS A 1 85 ? -3.215 8.339 6.193 1.00 94.19 85 CYS A N 1
ATOM 592 C CA . CYS A 1 85 ? -1.788 8.551 6.007 1.00 94.19 85 CYS A CA 1
ATOM 593 C C . CYS A 1 85 ? -1.390 10.020 6.147 1.00 94.19 85 CYS A C 1
ATOM 595 O O . CYS A 1 85 ? -2.134 10.928 5.786 1.00 94.19 85 CYS A O 1
ATOM 597 N N . TYR A 1 86 ? -0.175 10.231 6.644 1.00 93.88 86 TYR A N 1
ATOM 598 C CA . TYR A 1 86 ? 0.514 11.514 6.575 1.00 93.88 86 TYR A CA 1
ATOM 599 C C . TYR A 1 86 ? 1.358 11.563 5.292 1.00 93.88 86 TYR A C 1
ATOM 601 O O . TYR A 1 86 ? 0.958 11.065 4.242 1.00 93.88 86 TYR A O 1
ATOM 609 N N . SER A 1 87 ? 2.557 12.134 5.374 1.00 94.56 87 SER A N 1
ATOM 610 C CA . SER A 1 87 ? 3.491 12.227 4.2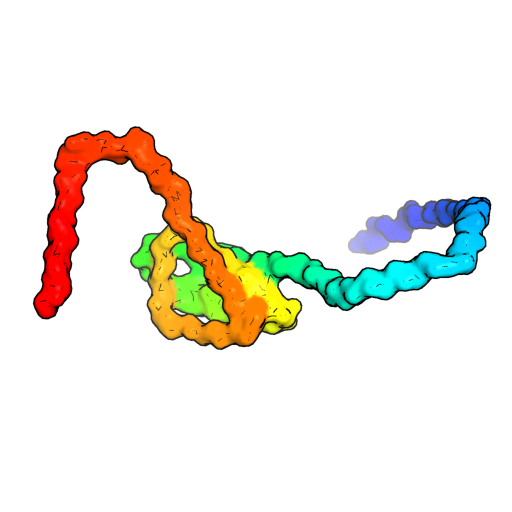60 1.00 94.56 87 SER A CA 1
ATOM 611 C C . SER A 1 87 ? 3.915 10.852 3.733 1.00 94.56 87 SER A C 1
ATOM 613 O O . SER A 1 87 ? 4.470 10.019 4.458 1.00 94.56 87 SER A O 1
ATOM 615 N N . ILE A 1 88 ? 3.726 10.663 2.430 1.00 93.62 88 ILE A N 1
ATOM 616 C CA . ILE A 1 88 ? 4.201 9.510 1.668 1.00 93.62 88 ILE A CA 1
ATOM 617 C C . ILE A 1 88 ? 5.385 9.954 0.805 1.00 93.62 88 ILE A C 1
ATOM 619 O O . ILE A 1 88 ? 5.330 10.990 0.141 1.00 93.62 88 ILE A O 1
ATOM 623 N N . ARG A 1 89 ? 6.475 9.181 0.812 1.00 91.50 89 ARG A N 1
ATOM 624 C CA . ARG A 1 89 ? 7.709 9.515 0.080 1.00 91.50 89 ARG A CA 1
ATOM 625 C C . ARG A 1 89 ? 7.819 8.660 -1.176 1.00 91.50 89 ARG A C 1
ATOM 627 O O . ARG A 1 89 ? 8.359 7.557 -1.126 1.00 91.50 89 ARG A O 1
ATOM 634 N N . LEU A 1 90 ? 7.311 9.172 -2.295 1.00 95.38 90 LEU A N 1
ATOM 635 C CA . LEU A 1 90 ? 7.357 8.453 -3.568 1.00 95.38 90 LEU A CA 1
ATOM 636 C C . LEU A 1 90 ? 8.804 8.281 -4.069 1.00 95.38 90 LEU A C 1
ATOM 638 O O . LEU A 1 90 ? 9.689 9.093 -3.787 1.00 95.38 90 LEU A O 1
ATOM 642 N N . ARG A 1 91 ? 9.046 7.193 -4.802 1.00 94.44 91 ARG A N 1
ATOM 643 C CA . ARG A 1 91 ? 10.353 6.816 -5.359 1.00 94.44 91 ARG A CA 1
ATOM 644 C C . ARG A 1 91 ? 10.255 6.709 -6.879 1.00 94.44 91 ARG A C 1
ATOM 646 O O . ARG A 1 91 ? 9.167 6.543 -7.423 1.00 94.44 91 ARG A O 1
ATOM 653 N N . SER A 1 92 ? 11.394 6.789 -7.563 1.00 94.06 92 SER A N 1
ATOM 654 C CA . SER A 1 92 ? 11.451 6.627 -9.018 1.00 94.06 92 SER A CA 1
ATOM 655 C C . SER A 1 92 ? 10.897 5.268 -9.445 1.00 94.06 92 SER A C 1
ATOM 657 O O . SER A 1 92 ? 11.145 4.262 -8.782 1.00 94.06 92 SER A O 1
ATOM 659 N N . ASN A 1 93 ? 10.187 5.246 -10.574 1.00 92.81 93 ASN A N 1
ATOM 660 C CA . ASN A 1 93 ? 9.596 4.044 -11.172 1.00 92.81 93 ASN A CA 1
ATOM 661 C C . ASN A 1 93 ? 8.571 3.324 -10.276 1.00 92.81 93 ASN A C 1
ATOM 663 O O . ASN A 1 93 ? 8.312 2.139 -10.477 1.00 92.81 93 ASN A O 1
ATOM 667 N N . VAL A 1 94 ? 7.986 4.025 -9.299 1.00 95.25 94 VAL A N 1
ATOM 668 C CA . VAL A 1 94 ? 6.885 3.512 -8.476 1.00 95.25 94 VAL A CA 1
ATOM 669 C C . VAL A 1 94 ? 5.580 4.181 -8.895 1.00 95.25 94 VAL A C 1
ATOM 671 O O . VAL A 1 94 ? 5.452 5.401 -8.816 1.00 95.25 94 VAL A O 1
ATOM 674 N N . ALA A 1 95 ? 4.611 3.374 -9.316 1.00 95.06 95 ALA A N 1
ATOM 675 C CA . ALA A 1 95 ? 3.237 3.792 -9.560 1.00 95.06 95 ALA A CA 1
ATOM 676 C C . ALA A 1 95 ? 2.364 3.456 -8.346 1.00 95.06 95 ALA A C 1
ATOM 678 O O . ALA A 1 95 ? 2.598 2.454 -7.672 1.00 95.06 95 ALA A O 1
ATOM 679 N N . LEU A 1 96 ? 1.353 4.276 -8.070 1.00 95.44 96 LEU A N 1
ATOM 680 C CA . LEU A 1 96 ? 0.320 3.964 -7.083 1.00 95.44 96 LEU A CA 1
ATOM 681 C C . LEU A 1 96 ? -0.954 3.596 -7.838 1.00 95.44 96 LEU A C 1
ATOM 683 O O . LEU A 1 96 ? -1.362 4.327 -8.739 1.00 95.44 96 LEU A O 1
ATOM 687 N N . TYR A 1 97 ? -1.567 2.478 -7.473 1.00 95.25 97 TYR A N 1
ATOM 688 C CA . TYR A 1 97 ? -2.851 2.054 -8.009 1.00 95.25 97 TYR A CA 1
ATOM 689 C C . TYR A 1 97 ? -3.868 2.026 -6.877 1.00 95.25 97 TYR A C 1
ATOM 691 O O . TYR A 1 97 ? -3.728 1.249 -5.933 1.00 95.25 97 TYR A O 1
ATOM 699 N N . LEU A 1 98 ? -4.859 2.908 -6.973 1.00 93.50 98 LEU A N 1
ATOM 700 C CA . LEU A 1 98 ? -5.954 3.016 -6.021 1.00 93.50 98 LEU A CA 1
ATOM 701 C C . LEU A 1 98 ? -7.145 2.260 -6.596 1.00 93.50 98 LEU A C 1
ATOM 703 O O . LEU A 1 98 ? -7.729 2.687 -7.590 1.00 93.50 98 LEU A O 1
ATOM 707 N N . ASP A 1 99 ? -7.467 1.121 -5.997 1.00 90.44 99 ASP A N 1
ATOM 708 C CA . ASP A 1 99 ? -8.693 0.414 -6.316 1.00 90.44 99 ASP A CA 1
ATOM 709 C C . ASP A 1 99 ? -9.865 1.171 -5.686 1.00 90.44 99 ASP A C 1
ATOM 711 O O . ASP A 1 99 ? -9.907 1.390 -4.472 1.00 90.44 99 ASP A O 1
ATOM 715 N N . HIS A 1 100 ? -10.797 1.608 -6.525 1.00 78.00 100 HIS A N 1
ATOM 716 C CA . HIS A 1 100 ? -11.964 2.361 -6.080 1.00 78.00 100 HIS A CA 1
ATOM 717 C C . HIS A 1 100 ? -13.059 1.460 -5.501 1.00 78.00 100 HIS A C 1
ATOM 719 O O . HIS A 1 100 ? -13.999 1.978 -4.903 1.00 78.00 100 HIS A O 1
ATOM 725 N N . GLY A 1 101 ? -12.918 0.133 -5.613 1.00 67.50 101 GLY A N 1
ATOM 726 C CA . GLY A 1 101 ? -14.003 -0.798 -5.332 1.00 67.50 101 GLY A CA 1
ATOM 727 C C . GLY A 1 101 ? -15.129 -0.652 -6.360 1.00 67.50 101 GLY A C 1
ATOM 728 O O . GLY A 1 101 ? -15.410 0.433 -6.866 1.00 67.50 101 GLY A O 1
ATOM 729 N N . ASP A 1 102 ? -15.791 -1.757 -6.692 1.00 57.66 102 ASP A N 1
ATOM 730 C CA . ASP A 1 102 ? -17.027 -1.696 -7.470 1.00 57.66 102 ASP A CA 1
ATOM 731 C C . ASP A 1 102 ? -18.145 -1.152 -6.569 1.00 57.66 102 ASP A C 1
ATOM 733 O O . ASP A 1 102 ? -18.872 -1.902 -5.914 1.00 57.66 102 ASP A O 1
ATOM 737 N N . GLU A 1 103 ? -18.310 0.170 -6.530 1.00 57.53 103 GLU A N 1
ATOM 738 C CA . GLU A 1 103 ? -19.597 0.766 -6.176 1.00 57.53 103 GLU A CA 1
ATOM 739 C C . GLU A 1 103 ? -20.561 0.504 -7.341 1.00 57.53 103 GLU A C 1
ATOM 741 O O . GLU A 1 103 ? -20.860 1.399 -8.133 1.00 57.53 103 GLU A O 1
ATOM 746 N N . SER A 1 104 ? -21.020 -0.746 -7.496 1.00 48.91 104 SER A N 1
ATOM 747 C CA . SER A 1 104 ? -22.102 -1.030 -8.435 1.00 48.91 104 SE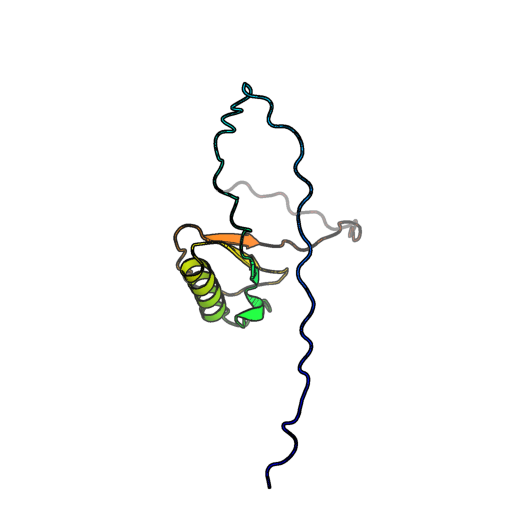R A CA 1
ATOM 748 C C . SER A 1 104 ? -23.295 -0.170 -8.026 1.00 48.91 104 SER A C 1
ATOM 750 O O . SER A 1 104 ? -23.898 -0.361 -6.964 1.00 48.91 104 SER A O 1
ATOM 752 N N . LEU A 1 105 ? -23.617 0.804 -8.877 1.00 56.59 105 LEU A N 1
ATOM 753 C CA . LEU A 1 105 ? -24.730 1.736 -8.715 1.00 56.59 105 LEU A CA 1
ATOM 754 C C . LEU A 1 105 ? -26.092 1.030 -8.714 1.00 56.59 105 LEU A C 1
ATOM 756 O O . LEU A 1 105 ? -27.112 1.698 -8.602 1.00 56.59 105 LEU A O 1
ATOM 760 N N . ASP A 1 106 ? -26.140 -0.300 -8.776 1.00 57.50 106 ASP A N 1
ATOM 761 C CA . ASP A 1 106 ? -27.358 -1.098 -8.651 1.00 57.50 106 ASP A CA 1
ATOM 762 C C . ASP A 1 106 ? -28.082 -0.881 -7.305 1.00 57.50 106 ASP A C 1
ATOM 764 O O . ASP A 1 106 ? -29.270 -1.181 -7.187 1.00 57.50 106 ASP A O 1
ATOM 768 N N . ASN A 1 107 ? -27.415 -0.290 -6.304 1.00 55.31 107 ASN A N 1
ATOM 769 C CA . ASN A 1 107 ? -28.031 0.172 -5.057 1.00 55.31 107 ASN A CA 1
ATOM 770 C C . ASN A 1 107 ? -28.425 1.664 -5.132 1.00 55.31 107 ASN A C 1
ATOM 772 O O . ASN A 1 107 ? -27.998 2.500 -4.332 1.00 55.31 107 ASN A O 1
ATOM 776 N N . VAL A 1 108 ? -29.238 2.010 -6.137 1.00 55.72 108 VAL A N 1
ATOM 777 C CA . VAL A 1 108 ? -29.845 3.342 -6.284 1.00 55.72 108 VAL A CA 1
ATOM 778 C C . VAL A 1 108 ? -30.838 3.578 -5.143 1.00 55.72 108 VAL A C 1
ATOM 780 O O . VAL A 1 108 ? -32.001 3.171 -5.216 1.00 55.72 108 VAL A O 1
ATOM 783 N N . ASP A 1 109 ? -30.419 4.314 -4.115 1.00 59.62 109 ASP A N 1
ATOM 784 C CA . ASP A 1 109 ? -31.362 5.087 -3.310 1.00 59.62 109 ASP A CA 1
ATOM 785 C C . ASP A 1 109 ? -31.985 6.157 -4.219 1.00 59.62 109 ASP A C 1
ATOM 787 O O . ASP A 1 109 ? -31.382 7.191 -4.517 1.00 59.62 109 ASP A O 1
ATOM 791 N N . LYS A 1 110 ? -33.204 5.889 -4.697 1.00 57.12 110 LYS A N 1
ATOM 792 C CA . LYS A 1 110 ? -33.960 6.770 -5.602 1.00 57.12 110 LYS A CA 1
ATOM 793 C C . LYS A 1 110 ? -34.294 8.134 -4.982 1.00 57.12 110 LYS A C 1
ATOM 795 O O . LYS A 1 110 ? -34.831 8.981 -5.690 1.00 57.12 110 LYS A O 1
ATOM 800 N N . ASN A 1 111 ? -33.987 8.357 -3.702 1.00 54.00 111 ASN A N 1
ATOM 801 C CA . ASN A 1 111 ? -34.234 9.613 -3.000 1.00 54.00 111 ASN A CA 1
ATOM 802 C C . ASN A 1 111 ? -32.958 10.413 -2.685 1.00 54.00 111 ASN A C 1
ATOM 804 O O . ASN A 1 111 ? -33.024 11.472 -2.055 1.00 54.00 111 ASN A O 1
ATOM 808 N N . ARG A 1 112 ? -31.787 9.941 -3.129 1.00 60.94 112 ARG A N 1
ATOM 809 C CA . ARG A 1 112 ? -30.508 10.622 -2.911 1.00 60.94 112 ARG A CA 1
ATOM 810 C C . ARG A 1 112 ? -30.338 11.767 -3.910 1.00 60.94 112 ARG A C 1
ATOM 812 O O . ARG A 1 112 ? -29.633 11.655 -4.908 1.00 60.94 112 ARG A O 1
ATOM 819 N N . ILE A 1 113 ? -31.000 12.889 -3.623 1.00 58.78 113 ILE A N 1
ATOM 820 C CA . ILE A 1 113 ? -30.716 14.178 -4.262 1.00 58.78 113 ILE A CA 1
ATOM 821 C C . ILE A 1 113 ? -29.262 14.523 -3.938 1.00 58.78 113 ILE A C 1
ATOM 823 O O . ILE A 1 113 ? -28.936 14.857 -2.799 1.00 58.78 113 ILE A O 1
ATOM 827 N N . LEU A 1 114 ? -28.371 14.400 -4.925 1.00 60.78 114 LEU A N 1
ATOM 828 C CA . LEU A 1 114 ? -27.000 14.869 -4.764 1.00 60.78 114 LEU A CA 1
ATOM 829 C C . LEU A 1 114 ? -27.064 16.382 -4.527 1.00 60.78 114 LEU A C 1
ATOM 831 O O . LEU A 1 114 ? -27.696 17.078 -5.329 1.00 60.78 114 LEU A O 1
ATOM 835 N N . PRO A 1 115 ? -26.462 16.917 -3.447 1.00 52.00 115 PRO A N 1
ATOM 836 C CA . PR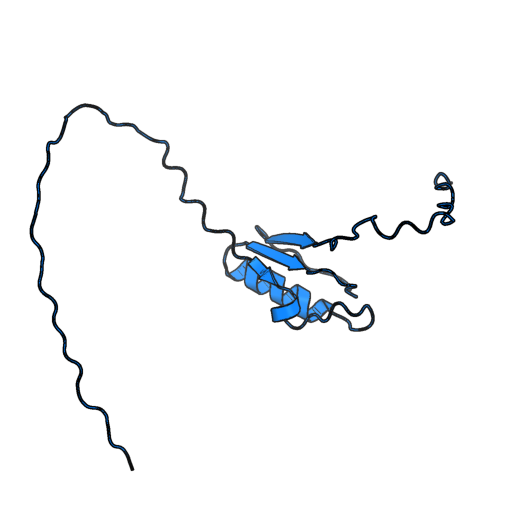O A 1 115 ? -26.383 18.357 -3.294 1.00 52.00 115 PRO A CA 1
ATOM 837 C C . PRO A 1 115 ? -25.660 18.909 -4.522 1.00 52.00 115 PRO A C 1
ATOM 839 O O . PRO A 1 115 ? -24.578 18.433 -4.878 1.00 52.00 115 PRO A O 1
ATOM 842 N N . ALA A 1 116 ? -26.296 19.876 -5.191 1.00 54.28 116 ALA A N 1
ATOM 843 C CA . ALA A 1 116 ? -25.690 20.614 -6.285 1.00 54.28 116 ALA A CA 1
ATOM 844 C C . ALA A 1 116 ? -24.294 21.055 -5.837 1.00 54.28 116 ALA A C 1
ATOM 846 O O . ALA A 1 116 ? -24.153 21.706 -4.799 1.00 54.28 116 ALA A O 1
ATOM 847 N N . GLN A 1 117 ? -23.274 20.633 -6.585 1.00 56.78 117 GLN A N 1
ATOM 848 C CA . GLN A 1 117 ? -21.897 21.059 -6.373 1.00 56.78 117 GLN A CA 1
ATOM 849 C C . GLN A 1 117 ? -21.909 22.588 -6.326 1.00 56.78 117 GLN A C 1
ATOM 851 O O . GLN A 1 117 ? -22.234 23.230 -7.326 1.00 56.78 117 GLN A O 1
ATOM 856 N N . ARG A 1 118 ? -21.656 23.178 -5.151 1.00 54.75 118 ARG A N 1
ATOM 857 C CA . ARG A 1 118 ? -21.555 24.633 -5.066 1.00 54.75 118 ARG A CA 1
ATOM 858 C C . ARG A 1 118 ? -20.272 25.037 -5.789 1.00 54.75 118 ARG A C 1
ATOM 860 O O . ARG A 1 118 ? -19.237 24.436 -5.499 1.00 54.75 118 ARG A O 1
ATOM 867 N N . PRO A 1 119 ? -20.327 25.993 -6.732 1.00 60.22 119 PRO A N 1
ATOM 868 C CA . PRO A 1 119 ? -19.115 26.534 -7.323 1.00 60.22 119 PRO A CA 1
ATOM 869 C C . PRO A 1 119 ? -18.241 27.093 -6.197 1.00 60.22 119 PRO A C 1
ATOM 871 O O . PRO A 1 119 ? -18.754 27.652 -5.229 1.00 60.22 119 PRO A O 1
ATOM 874 N N . PHE A 1 120 ? -16.939 26.840 -6.292 1.00 68.31 120 PHE A N 1
ATOM 875 C CA . PHE A 1 120 ? -15.955 27.329 -5.336 1.00 68.31 120 PHE A CA 1
ATOM 876 C C . PHE A 1 120 ? -15.948 28.866 -5.385 1.00 68.31 120 PHE A C 1
ATOM 878 O O . PHE A 1 120 ? -15.522 29.425 -6.395 1.00 68.31 120 PHE A O 1
ATOM 885 N N . ASP A 1 121 ? -16.458 29.507 -4.330 1.00 65.69 121 ASP A N 1
ATOM 886 C CA . ASP A 1 121 ? -16.222 30.925 -4.013 1.00 65.69 121 ASP A CA 1
ATOM 887 C C . ASP A 1 121 ? -14.920 31.074 -3.212 1.00 65.69 121 ASP A C 1
ATOM 889 O O . ASP A 1 121 ? -14.679 30.227 -2.313 1.00 65.69 121 ASP A O 1
#